Protein AF-A0A9J5X6W5-F1 (afdb_monomer)

pLDDT: mean 75.92, std 21.57, range [32.91, 96.75]

InterPro domains:
  IPR010666 Zinc finger, GRF-type [PF06839] (9-51)

Secondary structure (DSSP, 8-state):
--------B-TTSPBPPEEE--SGGGTT-EEEE-TTTTSTT----EEES-SSPP-HHHHHHHHHHHHHHHHHHHHHHHHHHHHHHHTTSS------------------

Foldseek 3Di:
DPPDPDFDADPVRDTWDKDADCPLLRHRWIKTADPQQPHPPGPGDIDTPDPDGDDPVCSVVVVVVVVVVVVVVVVVVVVVVVVVVVVVPDDPDDDDDDDDDDDDDDDD

Solvent-accessible surface area (backbone atoms only — not comparable to full-atom values): 7103 Å² total; per-residue (Å²): 132,88,80,76,81,82,85,45,66,31,90,84,72,45,78,41,60,82,44,70,34,78,49,76,93,42,59,76,40,41,29,36,43,34,93,39,51,94,47,98,78,36,76,71,36,66,48,69,69,57,90,65,74,78,59,74,64,54,61,57,50,51,59,53,51,55,50,52,49,53,55,49,51,51,52,50,52,54,50,51,54,53,53,56,63,57,70,74,65,86,86,89,76,81,90,81,84,85,84,86,78,81,86,82,84,89,85,136

Mean predicted aligned error: 15.15 Å

Structure (mmCIF, N/CA/C/O backbone):
data_AF-A0A9J5X6W5-F1
#
_entry.id   AF-A0A9J5X6W5-F1
#
loop_
_atom_site.group_PDB
_atom_site.id
_atom_site.type_symbol
_atom_site.label_atom_id
_atom_site.label_alt_id
_atom_site.label_comp_id
_atom_site.label_asym_id
_atom_site.label_entity_id
_atom_site.label_seq_id
_atom_site.pdbx_PDB_ins_code
_atom_site.Cartn_x
_atom_site.Cartn_y
_atom_site.Cartn_z
_atom_site.occupancy
_atom_site.B_iso_or_equiv
_atom_site.auth_seq_id
_atom_site.auth_comp_id
_atom_site.auth_asym_id
_atom_site.auth_atom_id
_atom_site.pdbx_PDB_model_num
ATOM 1 N N . MET A 1 1 ? -5.110 -28.832 -1.219 1.00 39.91 1 MET A N 1
ATOM 2 C CA . MET A 1 1 ? -4.773 -28.107 -2.465 1.00 39.91 1 MET A CA 1
ATOM 3 C C . MET A 1 1 ? -3.571 -27.216 -2.189 1.00 39.91 1 MET A C 1
ATOM 5 O O . MET A 1 1 ? -3.687 -26.311 -1.372 1.00 39.91 1 MET A O 1
ATOM 9 N N . ILE A 1 2 ? -2.412 -27.493 -2.787 1.00 47.16 2 ILE A N 1
ATOM 10 C CA . ILE A 1 2 ? -1.225 -26.640 -2.629 1.00 47.16 2 ILE A CA 1
ATOM 11 C C . ILE A 1 2 ? -1.449 -25.406 -3.507 1.00 47.16 2 ILE A C 1
ATOM 13 O O . ILE A 1 2 ? -1.389 -25.488 -4.731 1.00 47.16 2 ILE A O 1
ATOM 17 N N . THR A 1 3 ? -1.773 -24.264 -2.906 1.00 51.50 3 THR A N 1
ATOM 18 C CA . THR A 1 3 ? -1.901 -23.001 -3.637 1.00 51.50 3 THR A CA 1
ATOM 19 C C . THR A 1 3 ? -0.510 -22.520 -4.041 1.00 51.50 3 THR A C 1
ATOM 21 O O . THR A 1 3 ? 0.249 -21.967 -3.246 1.00 51.50 3 THR A O 1
ATOM 24 N N . THR A 1 4 ? -0.142 -22.735 -5.302 1.00 60.75 4 THR A N 1
ATOM 25 C CA . THR A 1 4 ? 1.097 -22.197 -5.871 1.00 60.75 4 THR A CA 1
ATOM 26 C C . THR A 1 4 ? 1.081 -20.669 -5.789 1.00 60.75 4 THR A C 1
ATOM 28 O O . THR A 1 4 ? 0.202 -20.014 -6.356 1.00 60.75 4 THR A O 1
ATOM 31 N N . LYS A 1 5 ? 2.051 -20.074 -5.080 1.00 73.25 5 LYS A N 1
ATOM 32 C CA . LYS A 1 5 ? 2.213 -18.613 -4.997 1.00 73.25 5 LYS A CA 1
ATOM 33 C C . LYS A 1 5 ? 2.453 -18.045 -6.402 1.00 73.25 5 LYS A C 1
ATOM 35 O O . LYS A 1 5 ? 3.492 -18.305 -7.005 1.00 73.25 5 LYS A O 1
ATOM 40 N N . LYS A 1 6 ? 1.510 -17.244 -6.912 1.00 82.00 6 LYS A N 1
ATOM 41 C CA . LYS A 1 6 ? 1.642 -16.540 -8.197 1.00 82.00 6 LYS A CA 1
ATOM 42 C C . LYS A 1 6 ? 2.859 -15.608 -8.163 1.00 82.00 6 LYS A C 1
ATOM 44 O O . LYS A 1 6 ? 2.888 -14.670 -7.366 1.00 82.00 6 LYS A O 1
ATOM 49 N N . LYS A 1 7 ? 3.839 -15.851 -9.040 1.00 91.56 7 LYS A N 1
ATOM 50 C CA . LYS A 1 7 ? 4.946 -14.919 -9.299 1.00 91.56 7 LYS A CA 1
ATOM 51 C C . LYS A 1 7 ? 4.463 -13.837 -10.264 1.00 91.56 7 LYS A C 1
ATOM 53 O O . LYS A 1 7 ? 3.811 -14.136 -11.260 1.00 91.56 7 LYS A O 1
ATOM 58 N N . VAL A 1 8 ? 4.757 -12.585 -9.940 1.00 93.62 8 VAL A N 1
ATOM 59 C CA . VAL A 1 8 ? 4.466 -11.413 -10.774 1.00 93.62 8 VAL A CA 1
ATOM 60 C C . VAL A 1 8 ? 5.796 -10.712 -11.020 1.00 93.62 8 VAL A C 1
ATOM 62 O O . VAL A 1 8 ? 6.646 -10.700 -10.128 1.00 93.62 8 VAL A O 1
ATOM 65 N N . TYR A 1 9 ? 5.979 -10.157 -12.214 1.00 96.50 9 TYR A N 1
ATOM 66 C CA . TYR A 1 9 ? 7.221 -9.521 -12.643 1.00 96.50 9 TYR A CA 1
ATOM 67 C C . TYR A 1 9 ? 6.955 -8.073 -13.051 1.00 96.50 9 TYR A C 1
ATOM 69 O O . TYR A 1 9 ? 5.892 -7.778 -13.595 1.00 96.50 9 TYR A O 1
ATOM 77 N N . CYS A 1 10 ? 7.905 -7.176 -12.786 1.00 96.69 10 CYS A N 1
ATOM 78 C CA . CYS A 1 10 ? 7.889 -5.832 -13.364 1.00 96.69 10 CYS A CA 1
ATOM 79 C C . CYS A 1 10 ? 8.596 -5.805 -14.729 1.00 96.69 10 CYS A C 1
ATOM 81 O O . CYS A 1 10 ? 9.224 -6.784 -15.127 1.00 96.69 10 CYS A O 1
ATOM 83 N N . ASN A 1 11 ? 8.588 -4.652 -15.405 1.00 95.44 11 ASN A N 1
ATOM 84 C CA . ASN A 1 11 ? 9.207 -4.496 -16.731 1.00 95.44 11 ASN A CA 1
ATOM 85 C C . ASN A 1 11 ? 10.749 -4.602 -16.732 1.00 95.44 11 ASN A C 1
ATOM 87 O O . ASN A 1 11 ? 11.349 -4.635 -17.796 1.00 95.44 11 ASN A O 1
ATOM 91 N N . HIS A 1 12 ? 11.395 -4.688 -15.563 1.00 96.38 12 HIS A N 1
ATOM 92 C CA . HIS A 1 12 ? 12.823 -5.028 -15.453 1.00 96.38 12 HIS A CA 1
ATOM 93 C C . HIS A 1 12 ? 13.078 -6.545 -15.387 1.00 96.38 12 HIS A C 1
ATOM 95 O O . HIS A 1 12 ? 14.217 -6.963 -15.216 1.00 96.38 12 HIS A O 1
ATOM 101 N N . GLY A 1 13 ? 12.029 -7.376 -15.402 1.00 95.81 13 GLY A N 1
ATOM 102 C CA . GLY A 1 13 ? 12.142 -8.821 -15.180 1.00 95.81 13 GLY A CA 1
ATOM 103 C C . GLY A 1 13 ? 12.339 -9.223 -13.712 1.00 95.81 13 GLY A C 1
ATOM 104 O O . GLY A 1 13 ? 12.587 -10.390 -13.421 1.00 95.81 13 GLY A O 1
ATOM 105 N N . LEU A 1 14 ? 12.204 -8.289 -12.762 1.00 96.25 14 LEU A N 1
ATOM 106 C CA . LEU A 1 14 ? 12.316 -8.580 -11.329 1.00 96.25 14 LEU A CA 1
ATOM 107 C C . LEU A 1 14 ? 10.988 -9.096 -10.767 1.00 96.25 14 LEU A C 1
ATOM 109 O O . LEU A 1 14 ? 9.929 -8.533 -11.052 1.00 96.25 14 LEU A O 1
ATOM 113 N N . VAL A 1 15 ? 11.051 -10.113 -9.901 1.00 95.69 15 VAL A N 1
ATOM 114 C CA . VAL A 1 15 ? 9.881 -10.597 -9.154 1.00 95.69 15 VAL A CA 1
ATOM 115 C C . VAL A 1 15 ? 9.433 -9.525 -8.163 1.00 95.69 15 VAL A C 1
ATOM 117 O O . VAL A 1 15 ? 10.193 -9.105 -7.289 1.00 95.69 15 VAL A O 1
ATOM 120 N N . VAL A 1 16 ? 8.175 -9.105 -8.264 1.00 95.81 16 VAL A N 1
ATOM 121 C CA . VAL A 1 16 ? 7.592 -8.101 -7.370 1.00 95.81 16 VAL A CA 1
ATOM 122 C C . VAL A 1 16 ? 6.939 -8.755 -6.156 1.00 95.81 16 VAL A C 1
ATOM 124 O O . VAL A 1 16 ? 6.232 -9.761 -6.255 1.00 95.81 16 VAL A O 1
ATOM 127 N N . ARG A 1 17 ? 7.163 -8.162 -4.980 1.00 92.06 17 ARG A N 1
ATOM 128 C CA . ARG A 1 17 ? 6.530 -8.593 -3.727 1.00 92.06 17 ARG A CA 1
ATOM 129 C C . ARG A 1 17 ? 5.147 -7.968 -3.581 1.00 92.06 17 ARG A C 1
ATOM 131 O O . ARG A 1 17 ? 4.908 -6.850 -4.035 1.00 92.06 17 ARG A O 1
ATOM 138 N N . LEU A 1 18 ? 4.249 -8.701 -2.929 1.00 92.56 18 LEU A N 1
ATOM 139 C CA . LEU A 1 1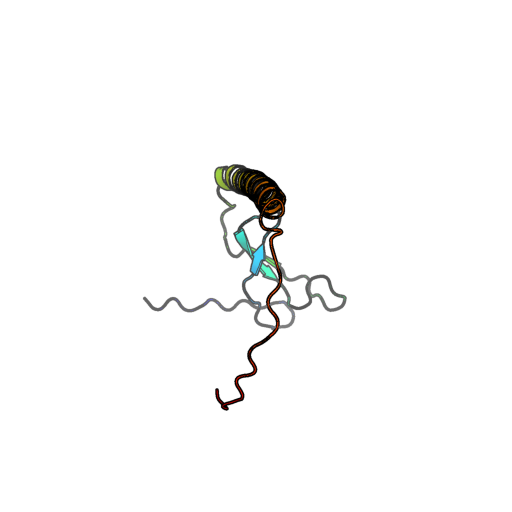8 ? 2.928 -8.202 -2.572 1.00 92.56 18 LEU A CA 1
ATOM 140 C C . LEU A 1 18 ? 3.043 -7.223 -1.398 1.00 92.56 18 LEU A C 1
ATOM 142 O O . LEU A 1 18 ? 3.670 -7.548 -0.392 1.00 92.56 18 LEU A O 1
ATOM 146 N N . LYS A 1 19 ? 2.424 -6.053 -1.525 1.00 92.56 19 LYS A N 1
ATOM 147 C CA . LYS A 1 19 ? 2.375 -4.989 -0.516 1.00 92.56 19 LYS A CA 1
ATOM 148 C C . LYS A 1 19 ? 0.929 -4.711 -0.116 1.00 92.56 19 LYS A C 1
ATOM 150 O O . LYS A 1 19 ? 0.010 -5.050 -0.860 1.00 92.56 19 LYS A O 1
ATOM 155 N N . ILE A 1 20 ? 0.738 -4.088 1.043 1.00 90.31 20 ILE A N 1
ATOM 156 C CA . ILE A 1 20 ? -0.560 -3.606 1.532 1.00 90.31 20 ILE A CA 1
ATOM 157 C C . ILE A 1 20 ? -0.536 -2.079 1.505 1.00 90.31 20 ILE A C 1
ATOM 159 O O . ILE A 1 20 ? 0.457 -1.459 1.880 1.00 90.31 20 ILE A O 1
ATOM 163 N N . SER A 1 21 ? -1.613 -1.478 1.014 1.00 88.50 21 SER A N 1
ATOM 164 C CA . SER A 1 21 ? -1.830 -0.041 1.066 1.00 88.50 21 SER A CA 1
ATOM 165 C C . SER A 1 21 ? -2.442 0.352 2.408 1.00 88.50 21 SER A C 1
ATOM 167 O O . SER A 1 21 ? -3.400 -0.264 2.875 1.00 88.50 21 SER A O 1
ATOM 169 N N . TRP A 1 22 ? -1.907 1.423 2.986 1.00 85.06 22 TRP A N 1
ATOM 170 C CA . TRP A 1 22 ? -2.364 2.006 4.248 1.00 85.06 22 TRP A CA 1
ATOM 171 C C . TRP A 1 22 ? -2.955 3.408 4.078 1.00 85.06 22 TRP A C 1
ATOM 173 O O . TRP A 1 22 ? -3.270 4.077 5.052 1.00 85.06 22 TRP A O 1
ATOM 183 N N . THR A 1 23 ? -3.139 3.866 2.837 1.00 84.06 23 THR A N 1
ATOM 184 C CA . THR A 1 23 ? -3.829 5.137 2.580 1.00 84.06 23 THR A CA 1
ATOM 185 C C . THR A 1 23 ? -5.302 4.998 2.941 1.00 84.06 23 THR A C 1
ATOM 187 O O . THR A 1 23 ? -5.892 3.982 2.570 1.00 84.06 23 THR A O 1
ATOM 190 N N . SER A 1 24 ? -5.911 6.022 3.538 1.00 78.31 24 SER A N 1
ATOM 191 C CA . SER A 1 24 ? -7.334 6.057 3.926 1.00 78.31 24 SER A CA 1
ATOM 192 C C . SER A 1 24 ? -8.285 5.502 2.853 1.00 78.31 24 SER A C 1
ATOM 194 O O . SER A 1 24 ? -9.134 4.662 3.142 1.00 78.31 24 SER A O 1
ATOM 196 N N . ASN A 1 25 ? -8.080 5.882 1.588 1.00 78.19 25 ASN A N 1
ATOM 197 C CA . ASN A 1 25 ? -8.920 5.463 0.458 1.00 78.19 25 ASN A CA 1
ATOM 198 C C . ASN A 1 25 ? -8.722 4.002 0.014 1.00 78.19 25 ASN A C 1
ATOM 200 O O . ASN A 1 25 ? -9.575 3.437 -0.675 1.00 78.19 25 ASN A O 1
ATOM 204 N N . ASN A 1 26 ? -7.597 3.386 0.378 1.00 81.62 26 ASN A N 1
ATOM 205 C CA . ASN A 1 26 ? -7.188 2.052 -0.065 1.00 81.62 26 ASN A CA 1
ATOM 206 C C . ASN A 1 26 ? -6.652 1.207 1.105 1.00 81.62 26 ASN A C 1
ATOM 208 O O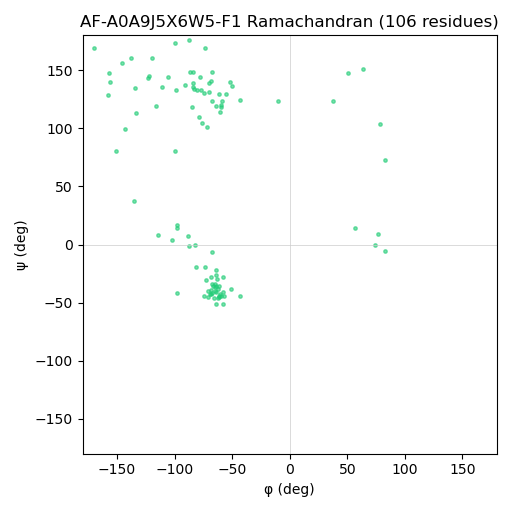 . ASN A 1 26 ? -5.678 0.472 0.932 1.00 81.62 26 ASN A O 1
ATOM 212 N N . LEU A 1 27 ? -7.242 1.338 2.295 1.00 82.00 27 LEU A N 1
ATOM 213 C CA . LEU A 1 27 ? -6.808 0.622 3.497 1.00 82.00 27 LEU A CA 1
ATOM 214 C C . LEU A 1 27 ? -6.912 -0.895 3.322 1.00 82.00 27 LEU A C 1
ATOM 216 O O . LEU A 1 27 ? -7.947 -1.420 2.916 1.00 82.00 27 LEU A O 1
ATOM 220 N N . GLY A 1 28 ? -5.832 -1.608 3.633 1.00 81.94 28 GLY A N 1
ATOM 221 C CA . GLY A 1 28 ? -5.789 -3.071 3.571 1.00 81.94 28 GLY A CA 1
ATOM 222 C C . GLY A 1 28 ? -5.727 -3.638 2.148 1.00 81.94 28 GLY A C 1
ATOM 223 O O . GLY A 1 28 ? -5.658 -4.854 1.966 1.00 81.94 28 GLY A O 1
ATOM 224 N N . ARG A 1 29 ? -5.720 -2.779 1.122 1.00 86.81 29 ARG A N 1
ATOM 225 C CA . ARG A 1 29 ? -5.739 -3.201 -0.278 1.00 86.81 29 ARG A CA 1
ATOM 226 C C . ARG A 1 29 ? -4.373 -3.688 -0.726 1.00 86.81 29 ARG A C 1
ATOM 228 O O . ARG A 1 29 ? -3.374 -3.008 -0.495 1.00 86.81 29 ARG A O 1
ATOM 235 N N . ARG A 1 30 ? -4.305 -4.838 -1.398 1.00 90.94 30 ARG A N 1
ATOM 236 C CA . ARG A 1 30 ? -3.013 -5.436 -1.754 1.00 90.94 30 ARG A CA 1
ATOM 237 C C . ARG A 1 30 ? -2.620 -5.124 -3.185 1.00 90.94 30 ARG A C 1
ATOM 239 O O . ARG A 1 30 ? -3.418 -5.312 -4.100 1.00 90.94 30 ARG A O 1
ATOM 246 N N . TYR A 1 31 ? -1.378 -4.711 -3.389 1.00 92.56 31 TYR A N 1
ATOM 247 C CA . TYR A 1 31 ? -0.842 -4.357 -4.701 1.00 92.56 31 TYR A CA 1
ATOM 248 C C . TYR A 1 31 ? 0.569 -4.899 -4.901 1.00 92.56 31 TYR A C 1
ATOM 250 O O . TY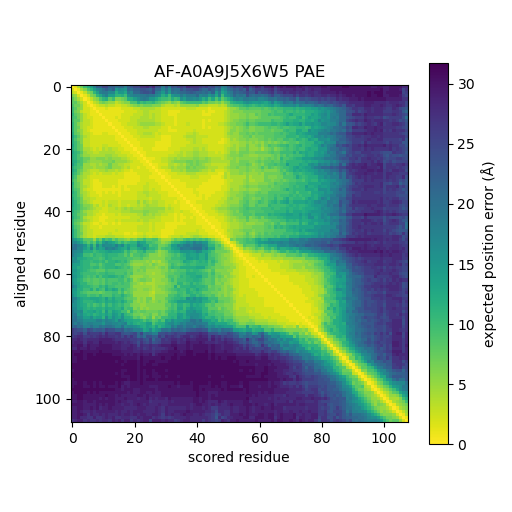R A 1 31 ? 1.282 -5.209 -3.947 1.00 92.56 31 TYR A O 1
ATOM 258 N N . TRP A 1 32 ? 0.978 -4.989 -6.157 1.00 95.19 32 TRP A N 1
ATOM 259 C CA . TRP A 1 32 ? 2.362 -5.180 -6.553 1.00 95.19 32 TRP A CA 1
ATOM 260 C C . TRP A 1 32 ? 2.912 -3.877 -7.116 1.00 95.19 32 TRP A C 1
ATOM 262 O O . TRP A 1 32 ? 2.198 -3.142 -7.795 1.00 95.19 32 TRP A O 1
ATOM 272 N N . SER A 1 33 ? 4.188 -3.595 -6.865 1.00 95.94 33 SER A N 1
ATOM 273 C CA . SER A 1 33 ? 4.881 -2.474 -7.497 1.00 95.94 33 SER A CA 1
ATOM 274 C C . SER A 1 33 ? 6.344 -2.794 -7.760 1.00 95.94 33 SER A C 1
ATOM 276 O O . SER A 1 33 ? 6.931 -3.653 -7.094 1.00 95.94 33 SER A O 1
ATOM 278 N N . CYS A 1 34 ? 6.931 -2.097 -8.735 1.00 96.62 34 CYS A N 1
ATOM 279 C CA . CYS A 1 34 ? 8.366 -2.148 -8.996 1.00 96.62 34 CYS A CA 1
ATOM 280 C C . CYS A 1 34 ? 9.161 -1.878 -7.698 1.00 96.62 34 CYS A C 1
ATOM 282 O O . CYS A 1 34 ? 8.790 -0.981 -6.935 1.00 96.62 34 CYS A O 1
ATOM 284 N N . PRO A 1 35 ? 10.277 -2.584 -7.436 1.00 95.38 35 PRO A N 1
ATOM 285 C CA . PRO A 1 35 ? 11.154 -2.256 -6.310 1.00 95.38 35 PRO A CA 1
ATOM 286 C C . PRO A 1 35 ? 11.698 -0.821 -6.361 1.00 95.38 35 PRO A C 1
ATOM 288 O O . PRO A 1 35 ? 11.940 -0.229 -5.318 1.00 95.38 35 PRO A O 1
ATOM 291 N N . TYR A 1 36 ? 11.835 -0.255 -7.563 1.00 96.38 36 TYR A N 1
ATOM 292 C CA . TYR A 1 36 ? 12.299 1.117 -7.795 1.00 96.38 36 TYR A CA 1
ATOM 293 C C . TYR A 1 36 ? 11.155 2.116 -8.013 1.00 96.38 36 TYR A C 1
ATOM 295 O O . TYR A 1 36 ? 11.397 3.202 -8.529 1.00 96.38 36 TYR A O 1
ATOM 303 N N . TYR A 1 37 ? 9.909 1.744 -7.694 1.00 95.00 37 TYR A N 1
ATOM 304 C CA . TYR A 1 37 ? 8.740 2.597 -7.919 1.00 95.00 37 TYR A CA 1
ATOM 305 C C . TYR A 1 37 ? 8.908 3.966 -7.241 1.00 95.00 37 TYR A C 1
ATOM 307 O O . TYR A 1 37 ? 9.243 4.024 -6.061 1.00 95.00 37 TYR A O 1
ATOM 315 N N . GLY A 1 38 ? 8.678 5.050 -7.988 1.00 92.62 38 GLY A N 1
ATOM 316 C CA . GLY A 1 38 ? 8.858 6.433 -7.520 1.00 92.62 38 GLY A CA 1
ATOM 317 C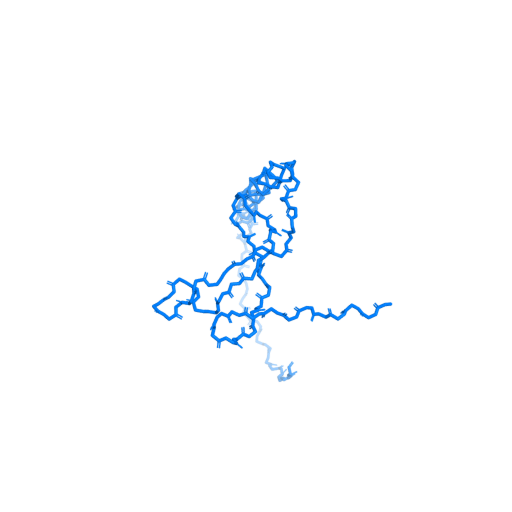 C . GLY A 1 38 ? 10.294 6.970 -7.597 1.00 92.62 38 GLY A C 1
ATOM 318 O O . GLY A 1 38 ? 10.506 8.149 -7.343 1.00 92.62 38 GLY A O 1
ATOM 319 N N . GLY A 1 39 ? 11.276 6.140 -7.964 1.00 96.06 39 GLY A N 1
ATOM 320 C CA . GLY A 1 39 ? 12.660 6.564 -8.185 1.00 96.06 39 GLY A CA 1
ATOM 321 C C . GLY A 1 39 ? 13.011 6.775 -9.667 1.00 96.06 39 GLY A C 1
ATOM 322 O O . GLY A 1 39 ? 12.248 6.379 -10.550 1.00 96.06 39 GLY A O 1
ATO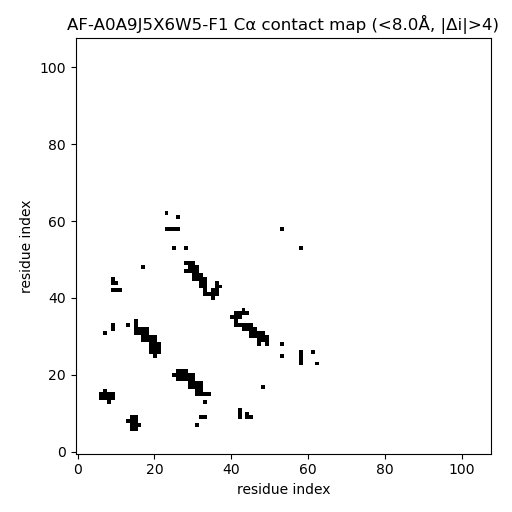M 323 N N . PRO A 1 40 ? 14.213 7.301 -9.968 1.00 96.00 40 PRO A N 1
ATOM 324 C CA . PRO A 1 40 ? 14.671 7.560 -11.342 1.00 96.00 40 PRO A CA 1
ATOM 325 C C . PRO A 1 40 ? 14.830 6.287 -12.192 1.00 96.00 40 PRO A C 1
ATOM 327 O O . PRO A 1 40 ? 14.783 6.346 -13.413 1.00 96.00 40 PRO A O 1
ATOM 330 N N . ARG A 1 41 ? 14.985 5.119 -11.552 1.00 95.38 41 ARG A N 1
ATOM 331 C CA . ARG A 1 41 ? 15.057 3.796 -12.206 1.00 95.38 41 ARG A CA 1
ATOM 332 C C . ARG A 1 41 ? 13.716 3.057 -12.197 1.00 95.38 41 ARG A C 1
ATOM 334 O O . ARG A 1 41 ? 13.673 1.836 -12.323 1.00 95.38 41 ARG A O 1
ATOM 341 N N . SER A 1 42 ? 12.615 3.758 -11.944 1.00 96.69 42 SER A N 1
ATOM 342 C CA . SER A 1 42 ? 11.281 3.166 -11.943 1.00 96.69 42 SER A CA 1
ATOM 343 C C . SER A 1 42 ? 10.861 2.802 -13.364 1.00 96.69 42 SER A C 1
ATOM 345 O O . SER A 1 42 ? 10.874 3.645 -14.251 1.00 96.69 42 SER A O 1
ATOM 347 N N . CYS A 1 43 ? 10.373 1.577 -13.567 1.00 96.50 43 CYS A N 1
ATOM 348 C CA . CYS A 1 43 ? 9.616 1.236 -14.775 1.00 96.50 43 CYS A CA 1
ATOM 349 C C . CYS A 1 43 ? 8.111 1.499 -14.619 1.00 96.50 43 CYS A C 1
ATOM 351 O O . CYS A 1 43 ? 7.319 1.067 -15.450 1.00 96.50 43 CYS A O 1
ATOM 353 N N . ASN A 1 44 ? 7.712 2.128 -13.508 1.00 95.06 44 ASN A N 1
ATOM 354 C CA . ASN A 1 44 ? 6.338 2.483 -13.149 1.00 95.06 44 ASN A CA 1
ATOM 355 C C . ASN A 1 44 ? 5.348 1.309 -13.115 1.00 95.06 44 ASN A C 1
ATOM 357 O O . ASN A 1 44 ? 4.143 1.519 -13.015 1.00 95.06 44 ASN A O 1
ATOM 361 N N . PHE A 1 45 ? 5.842 0.066 -13.113 1.00 95.88 45 PHE A N 1
ATOM 362 C CA . PHE A 1 45 ? 5.001 -1.107 -12.917 1.00 95.88 45 PHE A CA 1
ATOM 363 C C . PHE A 1 45 ? 4.283 -1.028 -11.567 1.00 95.88 45 PHE A C 1
ATOM 365 O O . PHE A 1 45 ? 4.927 -0.966 -10.509 1.00 95.88 45 PHE A O 1
ATOM 372 N N . TRP A 1 46 ? 2.956 -1.104 -11.617 1.00 94.25 46 TRP A N 1
ATOM 373 C CA . TRP A 1 46 ? 2.081 -1.191 -10.460 1.00 94.25 46 TRP A CA 1
ATOM 374 C C . TRP A 1 46 ? 0.755 -1.847 -10.847 1.00 94.25 46 TRP A C 1
ATOM 376 O O . TRP A 1 46 ? 0.212 -1.568 -11.915 1.00 94.25 46 TRP A O 1
ATOM 386 N N . CYS A 1 47 ? 0.222 -2.717 -9.989 1.00 91.75 47 CYS A N 1
ATOM 387 C CA . CYS A 1 47 ? -1.107 -3.296 -10.187 1.00 91.75 47 CYS A CA 1
ATOM 388 C C . CYS A 1 47 ? -1.740 -3.792 -8.882 1.00 91.75 47 CYS A C 1
ATOM 390 O O . CYS A 1 47 ? -1.057 -4.281 -7.979 1.00 91.75 47 CYS A O 1
ATOM 392 N N . TRP A 1 48 ? -3.069 -3.712 -8.790 1.00 91.06 48 TRP A N 1
ATOM 393 C CA . TRP A 1 48 ? -3.822 -4.319 -7.693 1.00 91.06 48 TRP A CA 1
ATOM 394 C C . TRP A 1 48 ? -3.804 -5.852 -7.792 1.00 91.06 48 TRP A C 1
ATOM 396 O O . TRP A 1 48 ? -3.976 -6.418 -8.872 1.00 91.06 48 TRP A O 1
ATOM 406 N N . LYS A 1 49 ? -3.646 -6.535 -6.651 1.00 86.88 49 LYS A N 1
ATOM 407 C CA . LYS A 1 49 ? -3.864 -7.988 -6.552 1.00 86.88 49 LYS A CA 1
ATOM 408 C C . LYS A 1 49 ? -5.338 -8.336 -6.574 1.00 86.88 49 LYS A C 1
ATOM 410 O O . LYS A 1 49 ? -5.737 -9.308 -7.214 1.00 86.88 49 LYS A O 1
ATOM 415 N N . ASP A 1 50 ? -6.112 -7.576 -5.817 1.00 79.94 50 ASP A N 1
ATOM 416 C CA . ASP A 1 50 ? -7.523 -7.834 -5.605 1.00 79.94 50 ASP A CA 1
ATOM 417 C C . ASP A 1 50 ? -8.306 -7.196 -6.770 1.00 79.94 50 ASP A C 1
ATOM 419 O O . ASP A 1 50 ? -8.207 -5.987 -6.993 1.00 79.94 50 ASP A O 1
ATOM 423 N N . LYS A 1 51 ? -9.025 -8.018 -7.557 1.00 66.94 51 LYS A N 1
ATOM 424 C CA . LYS A 1 51 ? -9.842 -7.550 -8.699 1.00 66.94 51 LYS A CA 1
ATOM 425 C C . LYS A 1 51 ? -11.006 -6.670 -8.241 1.00 66.94 51 LYS A C 1
ATOM 427 O O . LYS A 1 51 ? -11.384 -5.738 -8.941 1.00 66.94 51 LYS A O 1
ATOM 432 N N . GLU A 1 52 ? -11.556 -6.966 -7.069 1.00 64.75 52 GLU A N 1
ATOM 433 C CA . GLU A 1 52 ? -12.641 -6.195 -6.479 1.00 64.75 52 GLU A CA 1
ATOM 434 C C . GLU A 1 52 ? -12.113 -5.012 -5.667 1.00 64.75 52 GLU A C 1
ATOM 436 O O . GLU A 1 52 ? -11.025 -5.024 -5.078 1.00 64.75 52 GLU A O 1
ATOM 441 N N . ASN A 1 53 ? -12.909 -3.949 -5.648 1.00 66.56 53 ASN A N 1
ATOM 442 C CA . ASN A 1 53 ? -12.694 -2.838 -4.739 1.00 66.56 53 ASN A CA 1
ATOM 443 C C . ASN A 1 53 ? -12.957 -3.298 -3.298 1.00 66.56 53 ASN A C 1
ATOM 445 O O . ASN A 1 53 ? -13.809 -4.150 -3.062 1.00 66.56 53 ASN A O 1
ATOM 449 N N . ILE A 1 54 ? -12.247 -2.710 -2.328 1.00 69.69 54 ILE A N 1
ATOM 450 C CA . ILE A 1 54 ? -12.562 -2.902 -0.903 1.00 69.69 54 ILE A CA 1
ATOM 451 C C . ILE A 1 54 ? -14.058 -2.653 -0.701 1.00 69.69 54 ILE A C 1
ATOM 453 O O . ILE A 1 54 ? -14.576 -1.663 -1.235 1.00 69.69 54 ILE A O 1
ATOM 457 N N . ASN A 1 55 ? -14.712 -3.519 0.084 1.00 75.69 55 ASN A N 1
ATOM 458 C CA . ASN A 1 55 ? -16.115 -3.372 0.459 1.00 75.69 55 ASN A CA 1
ATOM 459 C C . ASN A 1 55 ? -16.399 -1.901 0.837 1.00 75.69 55 ASN A C 1
ATOM 461 O O . ASN A 1 55 ? -15.709 -1.367 1.714 1.00 75.69 55 ASN A O 1
ATOM 465 N N . PRO A 1 56 ? -17.384 -1.233 0.201 1.00 80.81 56 PRO A N 1
ATOM 466 C CA . PRO A 1 56 ? -17.690 0.168 0.469 1.00 80.81 56 PRO A CA 1
ATOM 467 C C . PRO A 1 56 ? -17.869 0.471 1.957 1.00 80.81 56 PRO A C 1
ATOM 469 O O . PRO A 1 56 ? -17.350 1.473 2.434 1.00 80.81 56 PRO A O 1
ATOM 472 N N . ARG A 1 57 ? -18.499 -0.432 2.721 1.00 85.50 57 ARG A N 1
ATOM 473 C CA . ARG A 1 57 ? -18.669 -0.296 4.173 1.00 85.50 57 ARG A CA 1
ATOM 474 C C . ARG A 1 57 ? -17.331 -0.226 4.903 1.00 85.50 57 ARG A C 1
ATOM 476 O O . ARG A 1 57 ? -17.168 0.605 5.792 1.00 85.50 57 ARG A O 1
ATOM 483 N N . SER A 1 58 ? -16.362 -1.059 4.529 1.00 80.19 58 SER A N 1
ATOM 484 C CA . SER A 1 58 ? -15.038 -1.089 5.162 1.00 80.19 58 SER A CA 1
ATOM 485 C C . SER A 1 58 ? -14.278 0.226 4.977 1.00 80.19 58 SER A C 1
ATOM 487 O O . SER A 1 58 ? -13.541 0.617 5.878 1.00 80.19 58 SER A O 1
ATOM 489 N N . LYS A 1 59 ? -14.512 0.951 3.873 1.00 77.25 59 LYS A N 1
ATOM 490 C CA . LYS A 1 59 ? -13.927 2.284 3.646 1.00 77.25 59 LYS A CA 1
ATOM 491 C C . LYS A 1 59 ? -14.397 3.329 4.661 1.00 77.25 59 LYS A C 1
ATOM 493 O O . LYS A 1 59 ? -13.669 4.278 4.909 1.00 77.25 59 LYS A O 1
ATOM 498 N N . PHE A 1 60 ? -15.581 3.155 5.250 1.00 83.62 60 PHE A N 1
ATOM 499 C CA . PHE A 1 60 ? -16.116 4.063 6.271 1.00 83.62 60 PHE A CA 1
ATOM 500 C C . PHE A 1 60 ? -15.870 3.550 7.690 1.00 83.62 60 PHE A C 1
ATOM 502 O O . PHE A 1 60 ? -15.518 4.318 8.583 1.00 83.62 60 PHE A O 1
ATOM 509 N N . VAL A 1 61 ? -16.050 2.244 7.908 1.00 88.62 61 VAL A N 1
ATOM 510 C CA . VAL A 1 61 ? -15.962 1.642 9.243 1.00 88.62 61 VAL A CA 1
ATOM 511 C C . VAL A 1 61 ? -14.522 1.627 9.752 1.00 88.62 61 VAL A C 1
ATOM 513 O O . VAL A 1 61 ? -14.302 2.007 10.896 1.00 88.62 61 VAL A O 1
ATOM 516 N N . ILE A 1 62 ? -13.542 1.236 8.927 1.00 85.62 62 ILE A N 1
ATOM 517 C CA . ILE A 1 62 ? -12.151 1.089 9.388 1.00 85.62 62 ILE A CA 1
ATOM 518 C C . ILE A 1 62 ? -11.560 2.436 9.839 1.00 85.62 62 ILE A C 1
ATOM 520 O O . ILE A 1 62 ? -11.087 2.490 10.973 1.00 85.62 62 ILE A O 1
ATOM 524 N N . PRO A 1 63 ? -11.626 3.536 9.056 1.00 86.56 63 PRO A N 1
ATOM 525 C CA . PRO A 1 63 ? -11.106 4.824 9.518 1.00 86.56 63 PRO A CA 1
ATOM 526 C C . PRO A 1 63 ? -11.762 5.306 10.813 1.00 86.56 63 PRO A C 1
ATOM 528 O O . PRO A 1 63 ? -11.073 5.779 11.709 1.00 86.56 63 PRO A O 1
ATOM 531 N N . LYS A 1 64 ? -13.083 5.130 10.947 1.00 90.50 64 LYS A N 1
ATOM 532 C CA . LYS A 1 64 ? -13.818 5.548 12.146 1.00 90.50 64 LYS A CA 1
ATOM 533 C C . LYS A 1 64 ? -13.427 4.739 13.384 1.00 90.50 64 LYS A C 1
ATOM 535 O O . LYS A 1 64 ? -13.396 5.285 14.480 1.00 90.50 64 LYS A O 1
ATOM 540 N N . LEU A 1 65 ? -13.137 3.447 13.224 1.00 93.94 65 LEU A N 1
ATOM 541 C CA . LEU A 1 65 ? -12.634 2.615 14.319 1.00 93.94 65 LEU A CA 1
ATOM 542 C C . LEU A 1 65 ? -11.213 3.014 14.724 1.00 93.94 65 LEU A C 1
ATOM 544 O O . LEU A 1 65 ? -10.954 3.119 15.915 1.00 93.94 65 LEU A O 1
ATOM 548 N N . ILE A 1 66 ? -10.328 3.288 13.760 1.00 91.25 66 ILE A N 1
ATOM 549 C CA . ILE A 1 66 ? -8.970 3.784 14.039 1.00 91.25 66 ILE A CA 1
ATOM 550 C C . ILE A 1 66 ? -9.032 5.116 14.796 1.00 91.25 66 ILE A C 1
ATOM 552 O O . ILE A 1 66 ? -8.333 5.282 15.788 1.00 91.25 66 ILE A O 1
ATOM 556 N N . GLN A 1 67 ? -9.906 6.036 14.376 1.00 93.75 67 GLN A N 1
ATOM 557 C CA . GLN A 1 67 ? -10.114 7.305 15.076 1.00 93.75 67 GLN A CA 1
ATOM 558 C C . GLN A 1 67 ? -10.539 7.081 16.534 1.00 93.75 67 GLN A C 1
ATOM 560 O O . GLN A 1 67 ? -9.918 7.621 17.443 1.00 93.75 67 GLN A O 1
ATOM 565 N N . LYS A 1 68 ? -11.565 6.252 16.761 1.00 96.38 68 LYS A N 1
ATOM 566 C CA . LYS A 1 68 ? -12.045 5.946 18.115 1.00 96.38 68 LYS A CA 1
ATOM 567 C C . LYS A 1 68 ? -10.986 5.269 18.982 1.00 96.38 68 LYS A C 1
ATOM 569 O O . LYS A 1 68 ? -10.953 5.512 20.179 1.00 96.38 68 LYS A O 1
ATOM 574 N N . LEU A 1 69 ? -10.153 4.408 18.398 1.00 96.31 69 LEU A N 1
ATOM 575 C CA . LEU A 1 69 ? -9.036 3.795 19.116 1.00 96.31 69 LEU A CA 1
ATOM 576 C C . LEU A 1 69 ? -8.041 4.857 19.580 1.00 96.31 69 LEU A C 1
ATOM 578 O O . LEU A 1 69 ? -7.718 4.865 20.758 1.00 96.31 69 LEU A O 1
ATOM 582 N N . GLY A 1 70 ? -7.661 5.800 18.714 1.00 95.19 70 GLY A N 1
ATOM 583 C CA . GLY A 1 70 ? -6.781 6.906 19.106 1.00 95.19 70 GLY A CA 1
ATOM 584 C C . GLY A 1 70 ? -7.388 7.812 20.187 1.00 95.19 70 GLY A C 1
ATOM 585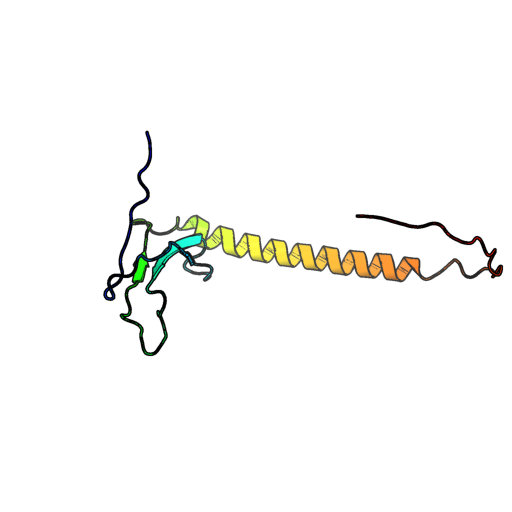 O O . GLY A 1 70 ? -6.692 8.226 21.110 1.00 95.19 70 GLY A O 1
ATOM 586 N N . GLU A 1 71 ? -8.697 8.084 20.123 1.00 96.50 71 GLU A N 1
ATOM 587 C CA . GLU A 1 71 ? -9.417 8.816 21.180 1.00 96.50 71 GLU A CA 1
ATOM 588 C C . GLU A 1 71 ? -9.359 8.066 22.522 1.00 96.50 71 GLU A C 1
ATOM 590 O O . GLU A 1 71 ? -9.091 8.666 23.562 1.00 96.50 71 GLU A O 1
ATOM 595 N N . LEU A 1 72 ? -9.575 6.747 22.506 1.00 96.75 72 LEU A N 1
ATOM 596 C CA . LEU A 1 72 ? -9.516 5.913 23.707 1.00 96.75 72 LEU A CA 1
ATOM 597 C C . LEU A 1 72 ? -8.093 5.787 24.263 1.00 96.75 72 LEU A C 1
ATOM 599 O O . LEU A 1 72 ? -7.919 5.888 25.473 1.00 96.75 72 LEU A O 1
ATOM 603 N N . GLU A 1 73 ? -7.088 5.601 23.407 1.00 96.00 73 GLU A N 1
ATOM 604 C CA . GLU A 1 73 ? -5.672 5.572 23.796 1.00 96.00 73 GLU A CA 1
ATOM 605 C C . GLU A 1 73 ? -5.283 6.875 24.507 1.00 96.00 73 GLU A C 1
ATOM 607 O O . GLU A 1 73 ? -4.714 6.831 25.595 1.00 96.00 73 GLU A O 1
ATOM 612 N N . ASN A 1 74 ? -5.709 8.029 23.985 1.00 95.38 74 ASN A N 1
ATOM 613 C CA . ASN A 1 74 ? -5.456 9.324 24.616 1.00 95.38 74 ASN A CA 1
ATOM 614 C C . ASN A 1 74 ? -6.146 9.483 25.987 1.00 95.38 74 ASN A C 1
ATOM 616 O O . ASN A 1 74 ? -5.559 10.021 26.930 1.00 95.38 74 ASN A O 1
ATOM 620 N N . ILE A 1 75 ? -7.383 8.996 26.132 1.00 93.75 75 ILE A N 1
ATOM 621 C CA . ILE A 1 75 ? -8.092 8.995 27.424 1.00 93.75 75 ILE A CA 1
ATOM 622 C C . ILE A 1 75 ? -7.359 8.108 28.438 1.00 93.75 75 ILE A C 1
ATOM 624 O O . ILE A 1 75 ? -7.221 8.474 29.605 1.00 93.75 75 ILE A O 1
ATOM 628 N N . VAL A 1 76 ? -6.870 6.947 28.005 1.00 94.06 76 VAL A N 1
ATOM 629 C CA . VAL A 1 76 ? -6.122 6.021 28.862 1.00 94.06 76 VAL A CA 1
ATOM 630 C C . VAL A 1 76 ? -4.788 6.635 29.293 1.00 94.06 76 VAL A C 1
ATOM 632 O O . VAL A 1 76 ? -4.479 6.621 30.484 1.00 94.06 76 VAL A O 1
ATOM 635 N N . GLU A 1 77 ? -4.035 7.236 28.372 1.00 92.25 77 GLU A N 1
ATOM 636 C CA . GLU A 1 77 ? -2.773 7.927 28.674 1.00 92.25 77 GLU A CA 1
ATOM 637 C C . GLU A 1 77 ? -2.970 9.107 29.639 1.00 92.25 77 GLU A C 1
ATOM 639 O O . GLU A 1 77 ? -2.230 9.247 30.617 1.00 92.25 77 GLU A O 1
ATOM 644 N N . SER A 1 78 ? -3.997 9.935 29.416 1.00 86.31 78 SER A N 1
ATOM 645 C CA . SER A 1 78 ? -4.320 11.066 30.301 1.00 86.31 78 SER A CA 1
ATOM 646 C C . SER A 1 78 ? -4.807 10.616 31.686 1.00 86.31 78 SER A C 1
ATOM 648 O O . SER A 1 78 ? -4.482 11.232 32.701 1.00 86.31 78 SER A O 1
ATOM 650 N N . SER A 1 79 ? -5.520 9.489 31.766 1.00 80.12 79 SER A N 1
ATOM 651 C CA . SER A 1 79 ? -5.944 8.909 33.045 1.00 80.12 79 SER A CA 1
ATOM 652 C C . SER A 1 79 ? -4.760 8.319 33.824 1.00 80.12 79 SER A C 1
ATOM 654 O O . SER A 1 79 ? -4.661 8.524 35.034 1.00 80.12 79 SER A O 1
ATOM 656 N N . GLN A 1 80 ? -3.821 7.649 33.148 1.00 66.81 80 GLN A N 1
ATOM 657 C CA . GLN A 1 80 ? -2.620 7.083 33.780 1.00 66.81 80 GLN A CA 1
ATOM 658 C C . GLN A 1 80 ? -1.655 8.166 34.267 1.00 66.81 80 GLN A C 1
ATOM 660 O O . GLN A 1 80 ? -1.133 8.061 35.373 1.00 66.81 80 GLN A O 1
ATOM 665 N N . THR A 1 81 ? -1.477 9.245 33.502 1.00 58.97 81 THR A N 1
ATOM 666 C CA . THR A 1 81 ? -0.657 10.391 33.932 1.00 58.97 81 THR A CA 1
ATOM 667 C C . THR A 1 81 ? -1.241 11.092 35.156 1.00 58.97 81 THR A C 1
ATOM 669 O O . THR A 1 81 ? -0.483 11.490 36.039 1.00 58.97 81 THR A O 1
ATOM 672 N N . SER A 1 82 ? -2.571 11.172 35.276 1.00 55.91 82 SER A N 1
ATOM 673 C CA . SER A 1 82 ? -3.203 11.690 36.494 1.00 55.91 82 SER A CA 1
ATOM 674 C C . SER A 1 82 ? -2.999 10.757 37.699 1.00 55.91 82 SER A C 1
ATOM 676 O O . SER A 1 82 ? -2.619 11.229 38.765 1.00 55.91 82 SER A O 1
ATOM 678 N N . ALA A 1 83 ? -3.114 9.433 37.533 1.00 53.53 83 ALA A N 1
ATOM 679 C CA . ALA A 1 83 ? -2.872 8.460 38.604 1.00 53.53 83 ALA A CA 1
ATOM 680 C C . ALA A 1 83 ? -1.406 8.428 39.086 1.00 53.53 83 ALA A C 1
ATOM 682 O O . ALA A 1 83 ? -1.157 8.309 40.284 1.00 53.53 83 ALA A O 1
ATOM 683 N N . THR A 1 84 ? -0.425 8.591 38.190 1.00 50.28 84 THR A N 1
ATOM 684 C CA . THR A 1 84 ? 0.996 8.690 38.574 1.00 50.28 84 THR A CA 1
ATOM 685 C C . THR A 1 84 ? 1.322 10.028 39.248 1.00 50.28 84 THR A C 1
ATOM 687 O O . THR A 1 84 ? 2.156 10.061 40.149 1.00 50.28 84 THR A O 1
ATOM 690 N N . ALA A 1 85 ? 0.627 11.118 38.895 1.00 52.62 85 ALA A N 1
ATOM 691 C CA . ALA A 1 85 ? 0.765 12.409 39.576 1.00 52.62 85 ALA A CA 1
ATOM 692 C C . ALA A 1 85 ? 0.207 12.396 41.016 1.00 52.62 85 ALA A C 1
ATOM 694 O O . ALA A 1 85 ? 0.724 13.113 41.871 1.00 52.62 85 ALA A O 1
ATOM 695 N N . PHE A 1 86 ? -0.786 11.548 41.313 1.00 50.00 86 PHE A N 1
ATOM 696 C CA . PHE A 1 86 ? -1.284 11.331 42.680 1.00 50.00 86 PHE A CA 1
ATOM 697 C C . PHE A 1 86 ? -0.428 10.352 43.507 1.00 50.00 86 PHE A C 1
ATOM 699 O O . PHE A 1 86 ? -0.479 10.401 44.730 1.00 50.00 86 PHE A O 1
ATOM 706 N N . GLY A 1 87 ? 0.394 9.506 42.877 1.00 47.09 87 GLY A N 1
ATOM 707 C CA . GLY A 1 87 ? 1.290 8.562 43.563 1.00 47.09 87 GLY A CA 1
ATOM 708 C C . GLY A 1 87 ? 2.623 9.146 44.052 1.00 47.09 87 GLY A C 1
ATOM 709 O O . GLY A 1 87 ? 3.423 8.409 44.62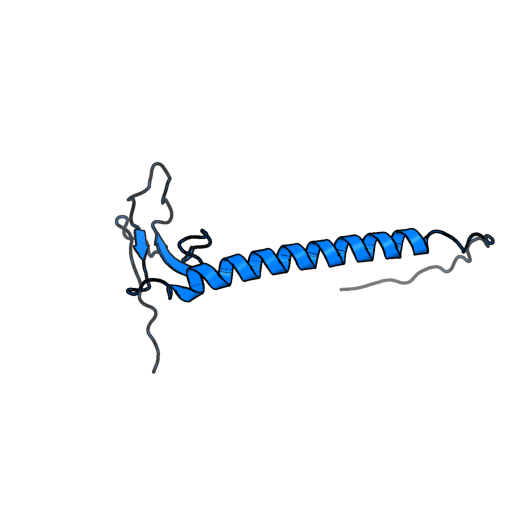3 1.00 47.09 87 GLY A O 1
ATOM 710 N N . LEU A 1 88 ? 2.888 10.441 43.828 1.00 48.94 88 LEU A N 1
ATOM 711 C CA . LEU A 1 88 ? 4.109 11.112 44.303 1.00 48.94 88 LEU A CA 1
ATOM 712 C C . LEU A 1 88 ? 3.893 11.988 45.551 1.00 48.94 88 LEU A C 1
ATOM 714 O O . LEU A 1 88 ? 4.826 12.656 45.994 1.00 48.94 88 LEU A O 1
ATOM 718 N N . VAL A 1 89 ? 2.689 12.001 46.130 1.00 50.56 89 VAL A N 1
ATOM 719 C CA . VAL A 1 89 ? 2.411 12.709 47.386 1.00 50.56 89 VAL A CA 1
ATOM 720 C C . VAL A 1 89 ? 2.022 11.668 48.434 1.00 50.56 89 VAL A C 1
ATOM 722 O O . VAL A 1 89 ? 1.051 10.950 48.255 1.00 50.56 89 VAL A O 1
ATOM 725 N N . GLU A 1 90 ? 2.812 11.609 49.508 1.00 48.84 90 GLU A N 1
ATOM 726 C CA . GLU A 1 90 ? 2.761 10.657 50.635 1.00 48.84 90 GLU A CA 1
ATOM 727 C C . GLU A 1 90 ? 3.435 9.288 50.429 1.00 48.84 90 GLU A C 1
ATOM 729 O O . GLU A 1 90 ? 2.774 8.263 50.402 1.00 48.84 90 GLU A O 1
ATOM 734 N N . VAL A 1 91 ? 4.776 9.262 50.421 1.00 40.19 91 VAL A N 1
ATOM 735 C CA . VAL A 1 91 ? 5.575 8.689 51.534 1.00 40.19 91 VAL A CA 1
ATOM 736 C C . VAL A 1 91 ? 6.921 9.427 51.577 1.00 40.19 91 VAL A C 1
ATOM 738 O O . VAL A 1 91 ? 7.939 8.963 51.075 1.00 40.19 91 VAL A O 1
ATOM 741 N N . THR A 1 92 ? 6.942 10.614 52.181 1.00 48.94 92 THR A N 1
ATOM 742 C CA . THR A 1 92 ? 8.181 11.213 52.700 1.00 48.94 92 THR A CA 1
ATOM 743 C C . THR A 1 92 ? 8.239 10.959 54.199 1.00 48.94 92 THR A C 1
ATOM 745 O O . THR A 1 92 ? 7.882 11.846 54.970 1.00 48.94 92 THR A O 1
ATOM 748 N N . LYS A 1 93 ? 8.657 9.759 54.620 1.00 43.88 93 LYS A N 1
ATOM 749 C CA . LYS A 1 93 ? 9.233 9.540 55.956 1.00 43.88 93 LYS A CA 1
ATOM 750 C C . LYS A 1 93 ? 10.368 8.515 55.885 1.00 43.88 93 LYS A C 1
ATOM 752 O O . LYS A 1 93 ? 10.138 7.317 55.845 1.00 43.88 93 LYS A O 1
ATOM 757 N N . GLU A 1 94 ? 11.561 9.099 55.861 1.00 39.47 94 GLU A N 1
ATOM 758 C CA . GLU A 1 94 ? 12.777 8.702 56.583 1.00 39.47 94 GLU A CA 1
ATOM 759 C C . GLU A 1 94 ? 13.625 7.525 56.067 1.00 39.47 94 GLU A C 1
ATOM 761 O O . GLU A 1 94 ? 13.326 6.348 56.216 1.00 39.47 94 GLU A O 1
ATOM 766 N N . VAL A 1 95 ? 14.727 7.959 55.445 1.00 45.97 95 VAL A N 1
ATOM 767 C CA . VAL A 1 95 ? 16.099 7.435 55.418 1.00 45.97 95 VAL A CA 1
ATOM 768 C C . VAL A 1 95 ? 16.405 6.315 56.419 1.00 45.97 95 VAL A C 1
ATOM 770 O O . VAL A 1 95 ? 16.432 6.564 57.615 1.00 45.97 95 VAL A O 1
ATOM 773 N N . ASP A 1 96 ? 16.866 5.178 55.894 1.00 39.03 96 ASP A N 1
ATOM 774 C CA . ASP A 1 96 ? 17.981 4.438 56.490 1.00 39.03 96 ASP A CA 1
ATOM 775 C C . ASP A 1 96 ? 18.978 4.013 55.398 1.00 39.03 96 ASP A C 1
ATOM 777 O O . ASP A 1 96 ? 18.616 3.611 54.291 1.00 39.03 96 ASP A O 1
ATOM 781 N N . LYS A 1 97 ? 20.264 4.218 55.702 1.00 47.97 97 LYS A N 1
ATOM 782 C CA . LYS A 1 97 ? 21.437 4.037 54.826 1.00 47.97 97 LYS A CA 1
ATOM 783 C C . LYS A 1 97 ? 21.777 2.546 54.594 1.00 47.97 97 LYS A C 1
ATOM 785 O O . LYS A 1 97 ? 21.241 1.681 55.276 1.00 47.97 97 LYS A O 1
ATOM 790 N N . PRO A 1 98 ? 22.677 2.229 53.637 1.00 39.25 98 PRO A N 1
ATOM 791 C CA . PRO A 1 98 ? 22.673 0.960 52.927 1.00 39.25 98 PRO A 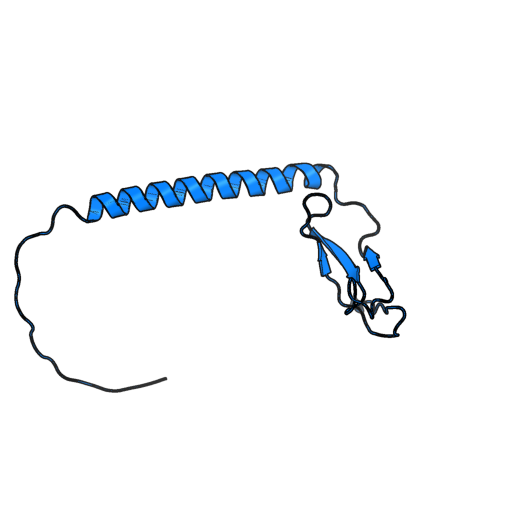CA 1
ATOM 792 C C . PRO A 1 98 ? 23.382 -0.150 53.705 1.00 39.25 98 PRO A C 1
ATOM 794 O O . PRO A 1 98 ? 24.507 0.021 54.177 1.00 39.25 98 PRO A O 1
ATOM 797 N N . GLY A 1 99 ? 22.736 -1.312 53.767 1.00 38.88 99 GLY A N 1
ATOM 798 C CA . GLY A 1 99 ? 23.400 -2.576 54.052 1.00 38.88 99 GLY A CA 1
ATOM 799 C C . GLY A 1 99 ? 24.094 -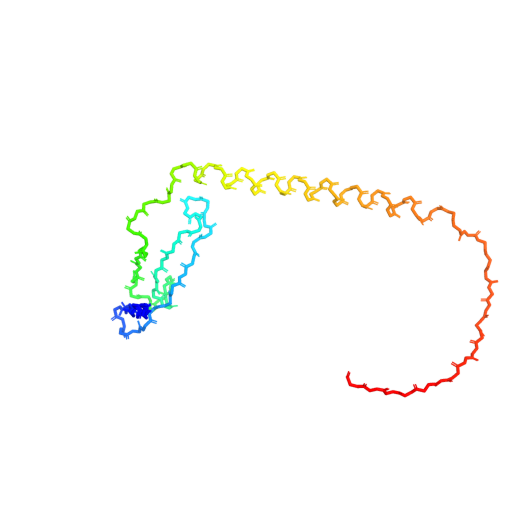3.079 52.789 1.00 38.88 99 GLY A C 1
ATOM 800 O O . GLY A 1 99 ? 23.435 -3.449 51.823 1.00 38.88 99 GLY A O 1
ATOM 801 N N . ASP A 1 100 ? 25.423 -3.045 52.803 1.00 42.12 100 ASP A N 1
ATOM 802 C CA . ASP A 1 100 ? 26.303 -3.662 51.812 1.00 42.12 100 ASP A CA 1
ATOM 803 C C . ASP A 1 100 ? 26.117 -5.191 51.852 1.00 42.12 100 ASP A C 1
ATOM 805 O O . ASP A 1 100 ? 26.371 -5.815 52.884 1.00 42.12 100 ASP A O 1
ATOM 809 N N . PHE A 1 101 ? 25.680 -5.803 50.750 1.00 39.44 101 PHE A N 1
ATOM 810 C CA . PHE A 1 101 ? 25.827 -7.243 50.543 1.00 39.44 101 PHE A CA 1
ATOM 811 C C . PHE A 1 101 ? 26.360 -7.484 49.132 1.00 39.44 101 PHE A C 1
ATOM 813 O O . PHE A 1 101 ? 25.728 -7.145 48.132 1.00 39.44 101 PHE A O 1
ATOM 820 N N . LYS A 1 102 ? 27.592 -7.987 49.101 1.00 43.25 102 LYS A N 1
ATOM 821 C CA . LYS A 1 102 ? 28.417 -8.223 47.918 1.00 43.25 102 LYS A CA 1
ATOM 822 C C . LYS A 1 102 ? 27.985 -9.494 47.188 1.00 43.25 102 LYS A C 1
ATOM 824 O O . LYS A 1 102 ? 27.705 -10.461 47.885 1.00 43.25 102 LYS A O 1
ATOM 829 N N . GLN A 1 103 ? 28.090 -9.412 45.849 1.00 40.06 103 GLN A N 1
ATOM 830 C CA . GLN A 1 103 ? 28.261 -10.445 44.799 1.00 40.06 103 GLN A CA 1
ATOM 831 C C . GLN A 1 103 ? 27.279 -11.650 44.843 1.00 40.06 103 GLN A C 1
ATOM 833 O O . GLN A 1 103 ? 26.694 -11.939 45.869 1.00 40.06 103 GLN A O 1
ATOM 838 N N . ASP A 1 104 ? 26.863 -12.282 43.741 1.00 35.12 104 ASP A N 1
ATOM 839 C CA . ASP A 1 104 ? 27.682 -13.119 42.857 1.00 35.12 104 ASP A CA 1
ATOM 840 C C . ASP A 1 104 ? 27.053 -13.226 41.438 1.00 35.12 104 ASP A C 1
ATOM 842 O O . ASP A 1 104 ? 25.865 -13.503 41.292 1.00 35.12 104 ASP A O 1
ATOM 846 N N . ASP A 1 105 ? 27.870 -12.939 40.421 1.00 38.06 105 ASP A N 1
ATOM 847 C CA . ASP A 1 105 ? 28.101 -13.645 39.144 1.00 38.06 105 ASP A CA 1
ATOM 848 C C . ASP A 1 105 ? 26.962 -14.343 38.340 1.00 38.06 105 ASP A C 1
ATOM 850 O O . ASP A 1 105 ? 26.379 -15.327 38.784 1.00 38.06 105 ASP A O 1
ATOM 854 N N . ASP A 1 106 ? 26.839 -13.913 37.063 1.00 34.91 106 ASP A N 1
ATOM 855 C CA . ASP A 1 106 ? 26.607 -14.702 35.819 1.00 34.91 106 ASP A CA 1
ATOM 856 C C . ASP A 1 106 ? 25.288 -15.513 35.629 1.00 34.91 106 ASP A C 1
ATOM 858 O O . ASP A 1 106 ? 24.678 -15.996 36.568 1.00 34.91 106 ASP A O 1
ATOM 862 N N . CYS A 1 107 ? 24.723 -15.774 34.436 1.00 32.91 107 CYS A N 1
ATOM 863 C CA . CYS A 1 107 ? 25.092 -15.603 33.023 1.00 32.91 107 CYS A CA 1
ATOM 864 C C . CYS A 1 107 ? 23.856 -15.890 32.115 1.00 32.91 107 CYS A C 1
ATOM 866 O O . CYS A 1 107 ? 22.916 -16.550 32.565 1.00 32.91 107 CYS A O 1
ATOM 868 N N . LEU A 1 108 ? 24.002 -15.549 30.816 1.00 37.78 108 LEU A N 1
ATOM 869 C CA . LEU A 1 108 ? 23.236 -15.903 29.586 1.00 37.78 108 LEU A CA 1
ATOM 870 C C . LEU A 1 108 ? 22.048 -15.028 29.144 1.00 37.78 108 LEU A C 1
ATOM 872 O O . LEU A 1 108 ? 20.929 -15.166 29.680 1.00 37.78 108 LEU A O 1
#

Sequence (108 aa):
MITTKKKVYCNHGLVVRLKISWTSNNLGRRYWSCPYYGGPRSCNFWCWKDKENINPRSKFVIPKLIQKLGELENIVESSQTSATAFGLVEVTKEVDKPGDFKQDDDCL

Nearest PDB structures (foldseek):
  7jl5-assembly1_A  TM=7.588E-01  e=1.434E-02  Homo sapiens
  5o2q-assembly1_A  TM=1.980E-01  e=4.414E+00  Homo sapiens

Radius of gyration: 27.28 Å; Cα contacts (8 Å, |Δi|>4): 90; chains: 1; bounding box: 47×41×73 Å

Organism: Solanum commersonii (NCBI:txid4109)